Protein AF-A0AAV6U329-F1 (afdb_monomer_lite)

pLDDT: mean 74.45, std 15.93, range [35.03, 94.25]

Structure (mmCIF, N/CA/C/O backbone):
data_AF-A0AAV6U329-F1
#
_entry.id   AF-A0AAV6U329-F1
#
loop_
_atom_site.group_PDB
_atom_site.id
_atom_site.type_symbol
_atom_site.label_atom_id
_atom_site.label_alt_id
_atom_site.label_comp_id
_atom_site.label_asym_id
_atom_site.label_entity_id
_atom_site.label_seq_id
_atom_site.pdbx_PDB_ins_code
_atom_site.Cartn_x
_atom_site.Cartn_y
_atom_site.Cartn_z
_atom_site.occupancy
_atom_site.B_iso_or_equiv
_atom_site.auth_seq_id
_atom_site.auth_comp_id
_atom_site.auth_asym_id
_atom_site.auth_atom_id
_atom_site.pdbx_PDB_model_num
ATOM 1 N N . MET A 1 1 ? 2.266 47.806 -17.184 1.00 45.88 1 MET A N 1
ATOM 2 C CA . MET A 1 1 ? 3.042 46.994 -16.216 1.00 45.88 1 MET A CA 1
ATOM 3 C C . MET A 1 1 ? 2.260 45.824 -15.591 1.00 45.88 1 MET A C 1
ATOM 5 O O . MET A 1 1 ? 2.893 44.844 -15.235 1.00 45.88 1 MET A O 1
ATOM 9 N N . ALA A 1 2 ? 0.917 45.823 -15.547 1.00 40.47 2 ALA A N 1
ATOM 10 C CA . ALA A 1 2 ? 0.125 44.723 -14.958 1.00 40.47 2 ALA A CA 1
ATOM 11 C C . ALA A 1 2 ? 0.186 43.359 -15.696 1.00 40.47 2 ALA A C 1
ATOM 13 O O . ALA A 1 2 ? 0.012 42.315 -15.077 1.00 40.47 2 ALA A O 1
ATOM 14 N N . ARG A 1 3 ? 0.474 43.338 -17.008 1.00 35.38 3 ARG A N 1
ATOM 15 C CA . ARG A 1 3 ? 0.538 42.092 -17.805 1.00 35.38 3 ARG A CA 1
ATOM 16 C C . ARG A 1 3 ? 1.762 41.215 -17.497 1.00 35.38 3 ARG A C 1
ATOM 18 O O . ARG A 1 3 ? 1.676 40.005 -17.646 1.00 35.38 3 ARG A O 1
ATOM 25 N N . PHE A 1 4 ? 2.866 41.797 -17.022 1.00 35.03 4 PHE A N 1
ATOM 26 C CA . PHE A 1 4 ? 4.084 41.043 -16.687 1.00 35.03 4 PHE A CA 1
ATOM 27 C C . PHE A 1 4 ? 3.976 40.298 -15.347 1.00 35.03 4 PHE A C 1
ATOM 29 O O . PHE A 1 4 ? 4.520 39.208 -15.207 1.00 35.03 4 PHE A O 1
ATOM 36 N N . VAL A 1 5 ? 3.214 40.836 -14.389 1.00 43.44 5 VAL A N 1
ATOM 37 C CA . VAL A 1 5 ? 3.027 40.226 -13.059 1.00 43.44 5 VAL A CA 1
ATOM 38 C C . VAL A 1 5 ? 2.168 38.956 -13.137 1.00 43.44 5 VAL A C 1
ATOM 40 O O . VAL A 1 5 ? 2.458 37.968 -12.468 1.00 43.44 5 VAL A O 1
ATOM 43 N N . ILE A 1 6 ? 1.157 38.940 -14.014 1.00 41.97 6 ILE A N 1
ATOM 44 C CA . ILE A 1 6 ? 0.266 37.783 -14.206 1.00 41.97 6 ILE A CA 1
ATOM 45 C C . ILE A 1 6 ? 1.009 36.604 -14.859 1.00 41.97 6 ILE A C 1
ATOM 47 O O . ILE A 1 6 ? 0.821 35.460 -14.453 1.00 41.97 6 ILE A O 1
ATOM 51 N N . VAL A 1 7 ? 1.900 36.869 -15.822 1.00 44.12 7 VAL A N 1
ATOM 52 C CA . VAL A 1 7 ? 2.694 35.823 -16.497 1.00 44.12 7 VAL A CA 1
ATOM 53 C C . VAL A 1 7 ? 3.701 35.172 -15.538 1.00 44.12 7 VAL A C 1
ATOM 55 O O . VAL A 1 7 ? 3.856 33.953 -15.555 1.00 44.12 7 VAL A O 1
ATOM 58 N N . LEU A 1 8 ? 4.323 35.951 -14.646 1.00 39.06 8 LEU A N 1
ATOM 59 C CA . LEU A 1 8 ? 5.229 35.440 -13.608 1.00 39.06 8 LEU A CA 1
ATOM 60 C C . LEU A 1 8 ? 4.503 34.582 -12.555 1.00 39.06 8 LEU A C 1
ATOM 62 O O . LEU A 1 8 ? 5.002 33.523 -12.181 1.00 39.06 8 LEU A O 1
ATOM 66 N N . LEU A 1 9 ? 3.301 34.978 -12.126 1.00 35.91 9 LEU A N 1
ATOM 67 C CA . LEU A 1 9 ? 2.483 34.192 -11.190 1.00 35.91 9 LEU A CA 1
ATOM 68 C C . LEU A 1 9 ? 2.024 32.854 -11.787 1.00 35.91 9 LEU A C 1
ATOM 70 O O . LEU A 1 9 ? 2.102 31.821 -11.120 1.00 35.91 9 LEU A O 1
ATOM 74 N N . LEU A 1 10 ? 1.597 32.850 -13.054 1.00 38.03 10 LEU A N 1
ATOM 75 C CA . LEU A 1 10 ? 1.208 31.624 -13.755 1.00 38.03 10 LEU A CA 1
ATOM 76 C C . LEU A 1 10 ? 2.405 30.696 -13.998 1.00 38.03 10 LEU A C 1
ATOM 78 O O . LEU A 1 10 ? 2.260 29.484 -13.862 1.00 38.03 10 LEU A O 1
ATOM 82 N N . ALA A 1 11 ? 3.594 31.239 -14.278 1.00 38.69 11 ALA A N 1
ATOM 83 C CA . ALA A 1 11 ? 4.821 30.452 -14.405 1.00 38.69 11 ALA A CA 1
ATOM 84 C C . ALA A 1 11 ? 5.252 29.817 -13.069 1.00 38.69 11 ALA A C 1
ATOM 86 O O . ALA A 1 11 ? 5.675 28.660 -13.050 1.00 38.69 11 ALA A O 1
ATOM 87 N N . CYS A 1 12 ? 5.085 30.518 -11.941 1.00 39.44 12 CYS A N 1
ATOM 88 C CA . CYS A 1 12 ? 5.328 29.961 -10.607 1.00 39.44 12 CYS A CA 1
ATOM 89 C C . CYS A 1 12 ? 4.332 28.846 -10.258 1.00 39.44 12 CYS A C 1
ATOM 91 O O . CYS A 1 12 ? 4.746 27.795 -9.776 1.00 39.44 12 CYS A O 1
ATOM 93 N N . LEU A 1 13 ? 3.040 29.020 -10.559 1.00 42.91 13 LEU A N 1
ATOM 94 C CA . LEU A 1 13 ? 2.016 27.982 -10.368 1.00 42.91 13 LEU A CA 1
ATOM 95 C C . LEU A 1 13 ? 2.226 26.777 -11.302 1.00 42.91 13 LEU A C 1
ATOM 97 O O . LEU A 1 13 ? 2.054 25.630 -10.885 1.00 42.91 13 LEU A O 1
ATOM 101 N N . ALA A 1 14 ? 2.657 27.009 -12.544 1.00 42.50 14 ALA A N 1
ATOM 102 C CA . ALA A 1 14 ? 3.031 25.957 -13.488 1.00 42.50 14 ALA A CA 1
ATOM 103 C C . ALA A 1 14 ? 4.285 25.194 -13.025 1.00 42.50 14 ALA A C 1
ATOM 105 O O . ALA A 1 14 ? 4.337 23.974 -13.129 1.00 42.50 14 ALA A O 1
ATOM 106 N N . SER A 1 15 ? 5.269 25.887 -12.447 1.00 39.44 15 SER A N 1
ATOM 107 C CA . SER A 1 15 ? 6.488 25.276 -11.894 1.00 39.44 15 SER A CA 1
ATOM 108 C C . SER A 1 15 ? 6.214 24.510 -10.597 1.00 39.44 15 SER A C 1
ATOM 110 O O . SER A 1 15 ? 6.757 23.428 -10.398 1.00 39.44 15 SER A O 1
ATOM 112 N N . LEU A 1 16 ? 5.319 25.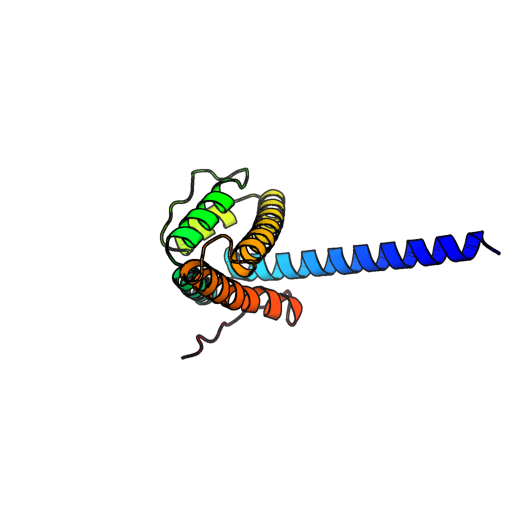017 -9.743 1.00 44.44 16 LEU A N 1
ATOM 113 C C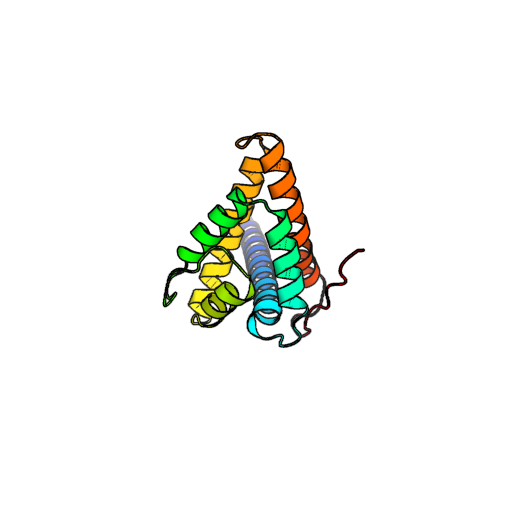A . LEU A 1 16 ? 4.839 24.326 -8.544 1.00 44.44 16 LEU A CA 1
ATOM 114 C C . LEU A 1 16 ? 4.028 23.079 -8.907 1.00 44.44 16 LEU A C 1
ATOM 116 O O . LEU A 1 16 ? 4.247 22.020 -8.325 1.00 44.44 16 LEU A O 1
ATOM 120 N N . SER A 1 17 ? 3.139 23.167 -9.896 1.00 56.19 17 SER A N 1
ATOM 121 C CA . SER A 1 17 ? 2.357 22.016 -10.365 1.00 56.19 17 SER A CA 1
ATOM 122 C C . SER A 1 17 ? 3.217 20.990 -11.109 1.00 56.19 17 SER A C 1
ATOM 124 O O . SER A 1 17 ? 3.060 19.796 -10.862 1.00 56.19 17 SER A O 1
ATOM 126 N N . MET A 1 18 ? 4.182 21.414 -11.934 1.00 47.44 18 MET A N 1
ATOM 127 C CA . MET A 1 18 ? 5.171 20.516 -12.546 1.00 47.44 18 MET A CA 1
ATOM 128 C C . MET A 1 18 ? 6.097 19.882 -11.507 1.00 47.44 18 MET A C 1
ATOM 130 O O . MET A 1 18 ? 6.353 18.684 -11.588 1.00 47.44 18 MET A O 1
ATOM 134 N N . GLY A 1 19 ? 6.558 20.638 -10.509 1.00 59.16 19 GLY A N 1
ATOM 135 C CA . GLY A 1 19 ? 7.372 20.124 -9.406 1.00 59.16 19 GLY A CA 1
ATOM 136 C C . GLY A 1 19 ? 6.606 19.110 -8.556 1.00 59.16 19 GLY A C 1
ATOM 137 O O . GLY A 1 19 ? 7.123 18.039 -8.249 1.00 59.16 19 GLY A O 1
ATOM 138 N N . GLN A 1 20 ? 5.335 19.384 -8.253 1.00 61.97 20 GLN A N 1
ATOM 139 C CA . GLN A 1 20 ? 4.452 18.437 -7.572 1.00 61.97 20 GLN A CA 1
ATOM 140 C C . GLN A 1 20 ? 4.124 17.210 -8.425 1.00 61.97 20 GLN A C 1
ATOM 142 O O . GLN A 1 20 ? 3.959 16.125 -7.872 1.00 61.97 20 GLN A O 1
ATOM 147 N N . ARG A 1 21 ? 4.013 17.360 -9.750 1.00 64.06 21 ARG A N 1
ATOM 148 C CA . ARG A 1 21 ? 3.782 16.244 -10.673 1.00 64.06 21 ARG A CA 1
ATOM 149 C C . ARG A 1 21 ? 5.014 15.347 -10.767 1.00 64.06 21 ARG A C 1
ATOM 151 O O . ARG A 1 21 ? 4.880 14.158 -10.520 1.00 64.06 21 ARG A O 1
ATOM 158 N N . LYS A 1 22 ? 6.203 15.914 -11.005 1.00 62.72 22 LYS A N 1
ATOM 159 C CA . LYS A 1 22 ? 7.473 15.167 -11.007 1.00 62.72 22 LYS A CA 1
ATOM 160 C C . LYS A 1 22 ? 7.718 14.463 -9.677 1.00 62.72 22 LYS A C 1
ATOM 162 O O . LYS A 1 22 ? 8.064 13.292 -9.668 1.00 62.72 22 LYS A O 1
ATOM 167 N N . ARG A 1 23 ? 7.455 15.137 -8.552 1.00 69.44 23 ARG A N 1
ATOM 168 C CA . ARG A 1 23 ? 7.570 14.521 -7.223 1.00 69.44 23 ARG A CA 1
ATOM 169 C C . ARG A 1 23 ? 6.578 13.369 -7.033 1.00 69.44 23 ARG A C 1
ATOM 171 O O . ARG A 1 23 ? 6.952 12.345 -6.483 1.00 69.44 23 ARG A O 1
ATOM 178 N N . ARG A 1 24 ? 5.331 13.503 -7.504 1.00 73.31 24 ARG A N 1
ATOM 179 C CA . ARG A 1 24 ? 4.339 12.410 -7.475 1.00 73.31 24 ARG A CA 1
ATOM 180 C C . ARG A 1 24 ? 4.748 11.225 -8.347 1.00 73.31 24 ARG A C 1
ATOM 182 O O . ARG A 1 24 ? 4.514 10.090 -7.953 1.00 73.31 24 ARG A O 1
ATOM 189 N N . GLU A 1 25 ? 5.346 11.485 -9.504 1.00 79.44 25 GLU A N 1
ATOM 190 C CA . GLU A 1 25 ? 5.841 10.439 -10.402 1.00 79.44 25 GLU A CA 1
ATOM 191 C C . GLU A 1 25 ? 7.063 9.720 -9.834 1.00 79.44 25 GLU A C 1
ATOM 193 O O . GLU A 1 25 ? 7.065 8.496 -9.835 1.00 79.44 25 GLU A O 1
ATOM 198 N N . GLY A 1 26 ? 8.033 10.440 -9.265 1.00 78.19 26 GLY A N 1
ATOM 199 C CA . GLY A 1 26 ? 9.181 9.827 -8.588 1.00 78.19 26 GLY A CA 1
ATOM 200 C C . GLY A 1 26 ? 8.759 8.941 -7.412 1.00 78.19 26 GLY A C 1
ATOM 201 O O . GLY A 1 26 ? 9.205 7.802 -7.298 1.00 78.19 26 GLY A O 1
ATOM 202 N N . VAL A 1 27 ? 7.803 9.407 -6.597 1.00 78.62 27 VAL A N 1
ATOM 203 C CA . VAL A 1 27 ? 7.247 8.611 -5.488 1.00 78.62 27 VAL A CA 1
ATOM 204 C C . VAL A 1 27 ? 6.520 7.364 -5.999 1.00 78.62 27 VAL A C 1
ATOM 206 O O . VAL A 1 27 ? 6.713 6.289 -5.437 1.00 78.62 27 VAL A O 1
ATOM 209 N N . TYR A 1 28 ? 5.727 7.473 -7.072 1.00 84.94 28 TYR A N 1
ATOM 210 C CA . TYR A 1 28 ? 5.098 6.304 -7.697 1.00 84.94 28 TYR A CA 1
ATOM 211 C C . TYR A 1 28 ? 6.138 5.321 -8.247 1.00 84.94 28 TYR A C 1
ATOM 213 O O . TYR A 1 28 ? 6.007 4.124 -8.021 1.00 84.94 28 TYR A O 1
ATOM 221 N N . ASN A 1 29 ? 7.170 5.798 -8.942 1.00 85.44 29 ASN A N 1
ATOM 222 C CA . ASN A 1 29 ? 8.189 4.934 -9.535 1.00 85.44 29 ASN A CA 1
ATOM 223 C C . ASN A 1 29 ? 8.948 4.155 -8.457 1.00 85.44 29 ASN A C 1
ATOM 225 O O . ASN A 1 29 ? 9.082 2.938 -8.571 1.00 85.44 29 ASN A O 1
ATOM 229 N N . CYS A 1 30 ? 9.358 4.832 -7.381 1.00 81.75 30 CYS A N 1
ATOM 230 C CA . CYS A 1 30 ? 9.967 4.186 -6.223 1.00 81.75 30 CYS A CA 1
ATOM 231 C C . CYS A 1 30 ? 9.010 3.171 -5.579 1.00 81.75 30 CYS A C 1
ATOM 233 O O . CYS A 1 30 ? 9.385 2.018 -5.371 1.00 81.75 30 CYS A O 1
ATOM 235 N N . TYR A 1 31 ? 7.753 3.548 -5.338 1.00 82.75 31 TYR A N 1
ATOM 236 C CA . TYR A 1 31 ? 6.736 2.647 -4.793 1.00 82.75 31 TYR A CA 1
ATOM 237 C C . TYR A 1 31 ? 6.554 1.390 -5.650 1.00 82.75 31 TYR A C 1
ATOM 239 O O . TYR A 1 31 ? 6.629 0.269 -5.155 1.00 82.75 31 TYR A O 1
ATOM 247 N N . ASN A 1 32 ? 6.348 1.580 -6.952 1.00 86.69 32 ASN A N 1
ATOM 248 C CA . ASN A 1 32 ? 6.131 0.514 -7.917 1.00 86.69 32 ASN A CA 1
ATOM 249 C C . ASN A 1 32 ? 7.347 -0.407 -8.006 1.00 86.69 32 ASN A C 1
ATOM 251 O O . ASN A 1 32 ? 7.198 -1.622 -8.089 1.00 86.69 32 ASN A O 1
ATOM 255 N N . LYS A 1 33 ? 8.552 0.164 -7.963 1.00 85.69 33 LYS A N 1
ATOM 256 C CA . LYS A 1 33 ? 9.786 -0.611 -7.950 1.00 85.69 33 LYS A CA 1
ATOM 257 C C . LYS A 1 33 ? 9.852 -1.512 -6.720 1.00 85.69 33 LYS A C 1
ATOM 259 O O . LYS A 1 33 ? 10.010 -2.716 -6.881 1.00 85.69 33 LYS A O 1
ATOM 264 N N . ASN A 1 34 ? 9.635 -0.953 -5.534 1.00 80.31 34 ASN A N 1
ATOM 265 C CA . ASN A 1 34 ? 9.650 -1.694 -4.273 1.00 80.31 34 ASN A CA 1
ATOM 266 C C . ASN A 1 34 ? 8.565 -2.769 -4.187 1.00 80.31 34 ASN A C 1
ATOM 268 O O . ASN A 1 34 ? 8.817 -3.860 -3.693 1.00 80.31 34 ASN A O 1
ATOM 272 N N . LEU A 1 35 ? 7.367 -2.478 -4.688 1.00 82.62 35 LEU A N 1
ATOM 273 C CA . LEU A 1 35 ? 6.241 -3.397 -4.575 1.00 82.62 35 LEU A CA 1
ATOM 274 C C . LEU A 1 35 ? 6.239 -4.487 -5.659 1.00 82.62 35 LEU A C 1
ATOM 276 O O . LEU A 1 35 ? 5.864 -5.620 -5.376 1.00 82.62 35 LEU A O 1
ATOM 280 N N . CYS A 1 36 ? 6.630 -4.153 -6.893 1.00 86.00 36 CYS A N 1
ATOM 281 C CA . CYS A 1 36 ? 6.454 -5.030 -8.056 1.00 86.00 36 CYS A CA 1
ATOM 282 C C . CYS A 1 36 ? 7.752 -5.534 -8.692 1.00 86.00 36 CYS A C 1
ATOM 284 O O . CYS A 1 36 ? 7.717 -6.550 -9.381 1.00 86.00 36 CYS A O 1
ATOM 286 N N . ASN A 1 37 ? 8.875 -4.833 -8.510 1.00 81.88 37 ASN A N 1
ATOM 287 C CA . ASN A 1 37 ? 10.117 -5.126 -9.236 1.00 81.88 37 ASN A CA 1
ATOM 288 C C . ASN A 1 37 ? 11.267 -5.567 -8.316 1.00 81.88 37 ASN A C 1
ATOM 290 O O . ASN A 1 37 ? 12.258 -6.113 -8.799 1.00 81.88 37 ASN A O 1
ATOM 294 N N . CYS A 1 38 ? 11.156 -5.330 -7.009 1.00 78.75 38 CYS A N 1
ATOM 295 C CA . CYS A 1 38 ? 12.118 -5.782 -6.016 1.00 78.75 38 CYS A CA 1
ATOM 296 C C . CYS A 1 38 ? 11.812 -7.227 -5.617 1.00 78.75 38 CYS A C 1
ATOM 298 O O . CYS A 1 38 ? 10.820 -7.514 -4.957 1.00 78.75 38 CYS A O 1
ATOM 300 N N . ASN A 1 39 ? 12.687 -8.146 -6.022 1.00 67.69 39 ASN A N 1
ATOM 301 C CA . ASN A 1 39 ? 12.599 -9.572 -5.686 1.00 67.69 39 ASN A CA 1
ATOM 302 C C . ASN A 1 39 ? 13.303 -9.906 -4.357 1.00 67.69 39 ASN A C 1
ATOM 304 O O . ASN A 1 39 ? 13.807 -11.014 -4.188 1.00 67.69 39 ASN A O 1
ATOM 308 N N . ASP A 1 40 ? 13.398 -8.950 -3.432 1.00 69.06 40 ASP A N 1
ATOM 309 C CA . ASP A 1 40 ? 14.173 -9.108 -2.197 1.00 69.06 40 ASP A CA 1
ATOM 310 C C . ASP A 1 40 ? 13.384 -9.721 -1.033 1.00 69.06 40 ASP A C 1
ATOM 312 O O . ASP A 1 40 ? 13.981 -10.023 -0.004 1.00 69.06 40 ASP A O 1
ATOM 316 N N . GLY A 1 41 ? 12.070 -9.928 -1.183 1.00 65.50 41 GLY A N 1
ATOM 317 C CA . GLY A 1 41 ? 11.178 -10.462 -0.142 1.00 65.50 41 GLY A CA 1
ATOM 318 C C . GLY A 1 41 ? 10.907 -9.469 0.997 1.00 65.50 41 GLY A C 1
ATOM 319 O O . GLY A 1 41 ? 9.757 -9.301 1.396 1.00 65.50 41 GLY A O 1
ATOM 320 N N . ASN A 1 42 ? 11.935 -8.730 1.420 1.00 74.00 42 ASN A N 1
ATOM 321 C CA . ASN A 1 42 ? 11.913 -7.730 2.488 1.00 74.00 42 ASN A CA 1
ATOM 322 C C . ASN A 1 42 ? 10.854 -6.647 2.270 1.00 74.00 42 ASN A C 1
ATOM 324 O O . ASN A 1 42 ? 10.214 -6.201 3.220 1.00 74.00 42 ASN A O 1
ATOM 328 N N . SER A 1 43 ? 10.650 -6.218 1.021 1.00 76.38 43 SER A N 1
ATOM 329 C CA . SER A 1 43 ? 9.625 -5.219 0.718 1.00 76.38 43 SER A CA 1
ATOM 330 C C . SER A 1 43 ? 8.228 -5.754 1.039 1.00 76.38 43 SER A C 1
ATOM 332 O O . SER A 1 43 ? 7.467 -5.110 1.752 1.00 76.38 43 SER A O 1
ATOM 334 N N . ILE A 1 44 ? 7.886 -6.961 0.585 1.00 82.25 44 ILE A N 1
ATOM 335 C CA . ILE A 1 44 ? 6.562 -7.550 0.836 1.00 82.25 44 ILE A CA 1
ATOM 336 C C . ILE A 1 44 ? 6.347 -7.842 2.322 1.00 82.25 44 ILE A C 1
ATOM 338 O O . ILE A 1 44 ? 5.246 -7.619 2.823 1.00 82.25 44 ILE A O 1
ATOM 342 N N . GLU A 1 45 ? 7.384 -8.294 3.025 1.00 85.31 45 GLU A N 1
ATOM 343 C CA . GLU A 1 45 ? 7.337 -8.520 4.473 1.00 85.31 45 GLU A CA 1
ATOM 344 C C . GLU A 1 45 ? 7.063 -7.224 5.241 1.00 85.31 45 GLU A C 1
ATOM 346 O O . GLU A 1 45 ? 6.133 -7.179 6.041 1.00 85.31 45 GLU A O 1
ATOM 351 N N . PHE A 1 46 ? 7.770 -6.134 4.932 1.00 81.56 46 PHE A N 1
ATOM 352 C CA . PHE A 1 46 ? 7.504 -4.832 5.549 1.00 81.56 46 PHE A CA 1
ATOM 353 C C . PHE A 1 46 ? 6.069 -4.348 5.291 1.00 81.56 46 PHE A C 1
ATOM 355 O O . PHE A 1 46 ? 5.378 -3.861 6.187 1.00 81.56 46 PHE A O 1
ATOM 362 N N . TRP A 1 47 ? 5.586 -4.512 4.058 1.00 81.94 47 TRP A N 1
ATOM 363 C CA . TRP A 1 47 ? 4.207 -4.179 3.712 1.00 81.94 47 TRP A CA 1
ATOM 364 C C . TRP A 1 47 ? 3.193 -5.027 4.493 1.00 81.94 47 TRP A C 1
ATOM 366 O O . TRP A 1 47 ? 2.170 -4.495 4.928 1.00 81.94 47 TRP A O 1
ATOM 376 N N . GLN A 1 48 ? 3.482 -6.315 4.703 1.00 87.25 48 GLN A N 1
ATOM 377 C CA . GLN A 1 48 ? 2.680 -7.200 5.547 1.00 87.25 48 GLN A CA 1
ATOM 378 C C . GLN A 1 48 ? 2.661 -6.719 7.001 1.00 87.25 48 GLN A C 1
ATOM 380 O O . GLN A 1 48 ? 1.581 -6.565 7.564 1.00 87.25 48 GLN A O 1
ATOM 385 N N . GLU A 1 49 ? 3.819 -6.393 7.579 1.00 86.75 49 GLU A N 1
ATOM 386 C CA . GLU A 1 49 ? 3.920 -5.870 8.948 1.00 86.75 49 GLU A CA 1
ATOM 387 C C . GLU A 1 49 ? 3.085 -4.595 9.140 1.00 86.75 49 GLU A C 1
ATOM 389 O O . GLU A 1 49 ? 2.379 -4.447 10.142 1.00 86.75 49 GLU A O 1
ATOM 394 N N . CYS A 1 50 ? 3.126 -3.672 8.174 1.00 83.44 50 CYS A N 1
ATOM 395 C CA . CYS A 1 50 ? 2.303 -2.467 8.220 1.00 83.44 50 CYS A CA 1
ATOM 396 C C . CYS A 1 50 ? 0.809 -2.768 8.076 1.00 83.44 50 CYS A C 1
ATOM 398 O O . CYS A 1 50 ? -0.012 -2.154 8.762 1.00 83.44 50 CYS A O 1
ATOM 400 N N . PHE A 1 51 ? 0.445 -3.700 7.194 1.00 85.56 51 PHE A N 1
ATOM 401 C CA . PHE A 1 51 ? -0.943 -4.095 6.979 1.00 85.56 51 PHE A CA 1
ATOM 402 C C . PHE A 1 51 ? -1.540 -4.758 8.229 1.00 85.56 51 PHE A C 1
ATOM 404 O O . PHE A 1 51 ? -2.674 -4.455 8.606 1.00 85.56 51 PHE A O 1
ATOM 411 N N . ASP A 1 52 ? -0.763 -5.577 8.938 1.00 87.69 52 ASP A N 1
ATOM 412 C CA . ASP A 1 52 ? -1.182 -6.258 10.169 1.00 87.69 52 ASP A CA 1
ATOM 413 C C . ASP A 1 52 ? -1.450 -5.289 11.331 1.00 87.69 52 ASP A C 1
ATOM 415 O O . ASP A 1 52 ? -2.302 -5.550 12.185 1.00 87.69 52 ASP A O 1
ATOM 419 N N . LYS A 1 53 ? -0.808 -4.114 11.333 1.00 84.25 53 LYS A N 1
ATOM 420 C CA . LYS A 1 53 ? -1.066 -3.054 12.324 1.00 84.25 53 LYS A CA 1
ATOM 421 C C . LYS A 1 53 ? -2.418 -2.357 12.139 1.00 84.25 53 LYS A C 1
ATOM 423 O O . LYS A 1 53 ? -2.932 -1.800 13.104 1.00 84.25 53 LYS A O 1
ATOM 428 N N . ALA A 1 54 ? -3.016 -2.398 10.945 1.00 77.75 54 ALA A N 1
ATOM 429 C CA . ALA A 1 54 ? -4.216 -1.620 10.613 1.00 77.75 54 ALA A CA 1
ATOM 430 C C . ALA A 1 54 ? -5.490 -2.100 11.333 1.00 77.75 54 ALA A C 1
ATOM 432 O O . ALA A 1 54 ? -6.468 -1.361 11.436 1.00 77.75 54 ALA A O 1
ATOM 433 N N . GLY A 1 55 ? -5.477 -3.324 11.867 1.00 78.94 55 GLY A N 1
ATOM 434 C CA . GLY A 1 55 ? -6.657 -3.976 12.427 1.00 78.94 55 GLY A CA 1
ATOM 435 C C . GLY A 1 55 ? -7.662 -4.416 11.344 1.00 78.94 55 GLY A C 1
ATOM 436 O O . GLY A 1 55 ? -7.640 -3.901 10.222 1.00 78.94 55 GLY A O 1
ATOM 437 N N . PRO A 1 56 ? -8.571 -5.363 11.648 1.00 84.81 56 PRO A N 1
ATOM 438 C CA . PRO A 1 56 ? -9.379 -6.039 10.625 1.00 84.81 56 PRO A CA 1
ATOM 439 C C . PRO A 1 56 ? -10.255 -5.104 9.783 1.00 84.81 56 PRO A C 1
ATOM 441 O O . PRO A 1 56 ? -10.326 -5.254 8.568 1.00 84.81 56 PRO A O 1
ATOM 444 N N . GLN A 1 57 ? -10.876 -4.098 10.402 1.00 80.38 57 GLN A N 1
ATOM 445 C CA . GLN A 1 57 ? -11.773 -3.178 9.697 1.00 80.38 57 GLN A CA 1
ATOM 446 C C . GLN A 1 57 ? -11.043 -2.314 8.658 1.00 80.38 57 GLN A C 1
ATOM 448 O O . GLN A 1 57 ? -11.557 -2.098 7.561 1.00 80.38 57 GLN A O 1
ATOM 453 N N . ILE A 1 58 ? -9.838 -1.827 8.972 1.00 80.19 58 ILE A N 1
ATOM 454 C CA . ILE A 1 58 ? -9.054 -1.018 8.028 1.00 80.19 58 ILE A CA 1
ATOM 455 C C . ILE A 1 58 ? -8.442 -1.900 6.942 1.00 80.19 58 ILE A C 1
ATOM 457 O O . ILE A 1 58 ? -8.377 -1.480 5.788 1.00 80.19 58 ILE A O 1
ATOM 461 N N . GLN A 1 59 ? -8.055 -3.133 7.275 1.00 85.50 59 GLN A N 1
ATOM 462 C CA . GLN A 1 59 ? -7.639 -4.121 6.280 1.00 85.50 59 GLN A CA 1
ATOM 463 C C . GLN A 1 59 ? -8.761 -4.409 5.274 1.00 85.50 59 GLN A C 1
ATOM 465 O O . GLN A 1 59 ? -8.535 -4.343 4.067 1.00 85.50 59 GLN A O 1
ATOM 470 N N . GLU A 1 60 ? -9.983 -4.664 5.752 1.00 87.56 60 GLU A N 1
ATOM 471 C CA . GLU A 1 60 ? -11.157 -4.871 4.897 1.00 87.56 60 GLU A CA 1
ATOM 472 C C . GLU A 1 60 ? -11.457 -3.650 4.027 1.00 87.56 60 GLU A C 1
ATOM 474 O O . GLU A 1 60 ? -11.670 -3.793 2.820 1.00 87.56 60 GLU A O 1
ATOM 479 N N . TRP A 1 61 ? -11.419 -2.449 4.610 1.00 86.31 61 TRP A N 1
ATOM 480 C CA . TRP A 1 61 ? -11.573 -1.203 3.864 1.00 86.31 61 TRP A CA 1
ATOM 481 C C . TRP A 1 61 ? -10.514 -1.072 2.760 1.00 86.31 61 TRP A C 1
ATOM 483 O O . TRP A 1 61 ? -10.862 -0.834 1.602 1.00 86.31 61 TRP A O 1
ATOM 493 N N . TYR A 1 62 ? -9.236 -1.300 3.080 1.00 86.31 62 TYR A N 1
ATOM 494 C CA . TYR A 1 62 ? -8.127 -1.172 2.132 1.00 86.31 62 TYR A CA 1
ATOM 495 C C . TYR A 1 62 ? -8.264 -2.159 0.970 1.00 86.31 62 TYR A C 1
ATOM 497 O O . TYR A 1 62 ? -8.144 -1.774 -0.192 1.00 86.31 62 TYR A O 1
ATOM 505 N N . ILE A 1 63 ? -8.598 -3.418 1.263 1.00 90.62 63 ILE A N 1
ATOM 506 C CA . ILE A 1 63 ? -8.884 -4.445 0.252 1.00 90.62 63 ILE A CA 1
ATOM 507 C C . ILE A 1 63 ? -10.097 -4.054 -0.600 1.00 90.62 63 ILE A C 1
ATOM 509 O O . ILE A 1 63 ? -10.086 -4.233 -1.820 1.00 90.62 63 ILE A O 1
ATOM 513 N N . GLY A 1 64 ? -11.127 -3.468 0.013 1.00 91.75 64 GLY A N 1
ATOM 514 C CA . GLY A 1 64 ? -12.271 -2.893 -0.688 1.00 91.75 64 GLY A CA 1
ATOM 515 C C . GLY A 1 64 ? -11.877 -1.778 -1.660 1.00 91.75 64 GLY A C 1
ATOM 516 O O . GLY A 1 64 ? -12.409 -1.723 -2.768 1.00 91.75 64 GLY A O 1
ATOM 517 N N . GLU A 1 65 ? -10.928 -0.915 -1.293 1.00 89.44 65 GLU A N 1
ATOM 518 C CA . GLU A 1 65 ? -10.404 0.125 -2.184 1.00 89.44 65 GLU A CA 1
ATOM 519 C C . GLU A 1 65 ? -9.513 -0.438 -3.298 1.00 89.44 65 GLU A C 1
ATOM 521 O O . GLU A 1 65 ? -9.677 -0.033 -4.451 1.00 89.44 65 GLU A O 1
ATOM 526 N N . VAL A 1 66 ? -8.639 -1.409 -3.006 1.00 90.19 66 VAL A N 1
ATOM 527 C CA . VAL A 1 66 ? -7.833 -2.107 -4.028 1.00 90.19 66 VAL A CA 1
ATOM 528 C C . VAL A 1 66 ? -8.743 -2.765 -5.064 1.00 90.19 66 VAL A C 1
ATOM 530 O O . VAL A 1 66 ? -8.520 -2.625 -6.263 1.00 90.19 66 VAL A O 1
ATOM 533 N N . ASN A 1 67 ? -9.833 -3.399 -4.628 1.00 94.25 67 ASN A N 1
ATOM 534 C CA . ASN A 1 67 ? -10.819 -4.022 -5.514 1.00 94.25 67 ASN A CA 1
ATOM 535 C C . ASN A 1 67 ? -11.575 -3.041 -6.426 1.00 94.25 67 ASN A C 1
ATOM 537 O O . ASN A 1 67 ? -12.258 -3.477 -7.353 1.00 94.25 67 ASN A O 1
ATOM 541 N N . LYS A 1 68 ? -11.456 -1.724 -6.211 1.00 93.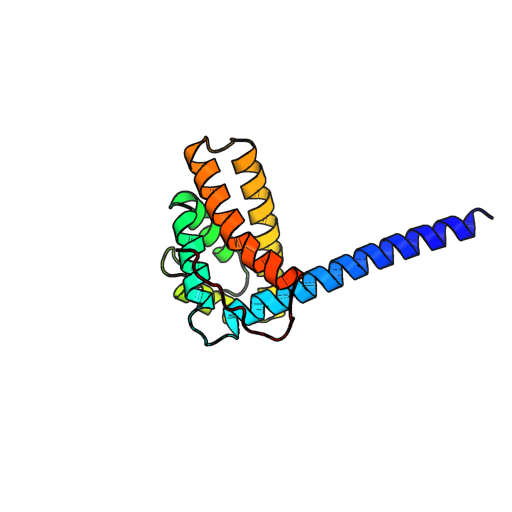06 68 LYS A N 1
ATOM 542 C CA . LYS A 1 68 ? -11.996 -0.705 -7.128 1.00 93.06 68 LYS A CA 1
ATOM 543 C C . LYS A 1 68 ? -11.027 -0.358 -8.260 1.00 93.06 68 LYS A C 1
ATOM 545 O O . LYS A 1 68 ? -11.411 0.385 -9.167 1.00 93.06 68 LYS A O 1
ATOM 550 N N . CYS A 1 69 ? -9.796 -0.866 -8.231 1.00 91.00 69 CYS A N 1
ATOM 551 C CA . CYS A 1 69 ? -8.850 -0.689 -9.321 1.00 91.00 69 CYS A CA 1
ATOM 552 C C . CYS A 1 69 ? -9.323 -1.439 -10.569 1.00 91.00 69 CYS A C 1
ATOM 554 O O . CYS A 1 69 ? -9.667 -2.622 -10.531 1.00 91.00 69 CYS A O 1
ATOM 556 N N . LYS A 1 70 ? -9.364 -0.729 -11.699 1.00 91.19 70 LYS A N 1
ATOM 557 C CA . LYS A 1 70 ? -9.765 -1.312 -12.983 1.00 91.19 70 LYS A CA 1
ATOM 558 C C . LYS A 1 70 ? -8.731 -2.345 -13.434 1.00 91.19 70 LYS A C 1
ATOM 560 O O . LYS A 1 70 ? -7.556 -2.224 -13.115 1.00 91.19 70 LYS A O 1
ATOM 565 N N . GLY A 1 71 ? -9.168 -3.336 -14.206 1.00 87.69 71 GLY A N 1
ATOM 566 C CA . GLY A 1 71 ? -8.268 -4.314 -14.828 1.00 87.69 71 GLY A CA 1
ATOM 567 C C . GLY A 1 71 ? -7.808 -5.454 -13.919 1.00 87.69 71 GLY A C 1
ATOM 568 O O . GLY A 1 71 ? -7.095 -6.334 -14.394 1.00 87.69 71 GLY A O 1
ATOM 569 N N . LEU A 1 72 ? -8.230 -5.494 -12.649 1.00 90.19 72 LEU A N 1
ATOM 570 C CA . LEU A 1 72 ? -8.006 -6.671 -11.812 1.00 90.19 72 LEU A CA 1
ATOM 571 C C . LEU A 1 72 ? -8.725 -7.878 -12.423 1.00 90.19 72 LEU A C 1
ATOM 573 O O . LEU A 1 72 ? -9.924 -7.832 -12.694 1.00 90.19 72 LEU A O 1
ATOM 577 N N . SER A 1 73 ? -7.989 -8.971 -12.626 1.00 86.75 73 SER A N 1
ATOM 578 C CA . SER A 1 73 ? -8.530 -10.208 -13.206 1.00 86.75 73 SER A CA 1
ATOM 579 C C . SER A 1 73 ? -9.539 -10.900 -12.288 1.00 86.75 73 SER A C 1
ATOM 581 O O . SER A 1 73 ? -10.444 -11.588 -12.758 1.00 86.75 73 SER A O 1
ATOM 583 N N . LYS A 1 74 ? -9.391 -10.712 -10.974 1.00 89.31 74 LYS A N 1
ATOM 584 C CA . LYS A 1 74 ? -10.285 -11.209 -9.929 1.00 89.31 74 LYS A CA 1
ATOM 585 C C . LYS A 1 74 ? -10.229 -10.289 -8.706 1.00 89.31 74 LYS A C 1
ATOM 587 O O . LYS A 1 74 ? -9.190 -9.663 -8.485 1.00 89.31 74 LYS A O 1
ATOM 592 N N . PRO A 1 75 ? -11.293 -10.246 -7.885 1.00 90.56 75 PRO A N 1
ATOM 593 C CA . PRO A 1 75 ? -11.240 -9.561 -6.606 1.00 90.56 75 PRO A CA 1
ATOM 594 C C . PRO A 1 75 ? -10.145 -10.151 -5.715 1.00 90.56 75 PRO A C 1
ATOM 596 O O . PRO A 1 75 ? -10.072 -11.370 -5.520 1.00 90.56 75 PRO A O 1
ATOM 599 N N . VAL A 1 76 ? -9.312 -9.281 -5.160 1.00 91.69 76 VAL A N 1
ATOM 600 C CA . VAL A 1 76 ? -8.368 -9.634 -4.107 1.00 91.69 76 VAL A CA 1
ATOM 601 C C . VAL A 1 76 ? -9.123 -9.868 -2.802 1.00 91.69 76 VAL A C 1
ATOM 603 O O . VAL A 1 76 ? -10.142 -9.230 -2.529 1.00 91.69 76 VAL A O 1
ATOM 606 N N . GLN A 1 77 ? -8.643 -10.819 -2.011 1.00 90.94 77 GLN A N 1
ATOM 607 C CA . GLN A 1 77 ? -9.226 -11.161 -0.716 1.00 90.94 77 GLN A CA 1
ATOM 608 C C . GLN A 1 77 ? -8.371 -10.582 0.404 1.00 90.94 77 GLN A C 1
ATOM 610 O O . GLN A 1 77 ? -7.168 -10.380 0.221 1.00 90.94 77 GLN A O 1
ATOM 615 N N . ASN A 1 78 ? -8.990 -10.362 1.564 1.00 84.81 78 ASN A N 1
ATOM 616 C CA . ASN A 1 78 ? -8.220 -10.099 2.770 1.00 84.81 78 ASN A CA 1
ATOM 617 C C . ASN A 1 78 ? -7.361 -11.335 3.091 1.00 84.81 78 ASN A C 1
ATOM 619 O O . ASN A 1 78 ? -7.819 -12.472 2.957 1.00 84.81 78 ASN A O 1
ATOM 623 N N . GLY A 1 79 ? -6.096 -11.113 3.426 1.00 86.12 79 GLY A N 1
ATOM 624 C CA . GLY A 1 79 ? -5.091 -12.161 3.515 1.00 86.12 79 GLY A CA 1
ATOM 625 C C . GLY A 1 79 ? -3.685 -11.631 3.237 1.00 86.12 79 GLY A C 1
ATOM 626 O O . GLY A 1 79 ? -3.460 -10.421 3.311 1.00 86.12 79 GLY A O 1
ATOM 627 N N . PRO A 1 80 ? -2.734 -12.521 2.905 1.00 89.44 80 PRO A N 1
ATOM 628 C CA . PRO A 1 80 ? -1.339 -12.139 2.732 1.00 89.44 80 PRO A CA 1
ATOM 629 C C . PRO A 1 80 ? -1.149 -11.070 1.653 1.00 89.44 80 PRO A C 1
ATOM 631 O O . PRO A 1 80 ? -1.644 -11.215 0.531 1.00 89.44 80 PRO A O 1
ATOM 634 N N . VAL A 1 81 ? -0.353 -10.050 1.970 1.00 87.44 81 VAL A N 1
ATOM 635 C CA . VAL A 1 81 ? 0.009 -8.936 1.088 1.00 87.44 81 VAL A CA 1
ATOM 636 C C . VAL A 1 81 ? 0.539 -9.417 -0.251 1.00 87.44 81 VAL A C 1
ATOM 638 O O . VAL A 1 81 ? 0.096 -8.941 -1.293 1.00 87.44 81 VAL A O 1
ATOM 641 N N . ALA A 1 82 ? 1.392 -10.441 -0.241 1.00 86.44 82 ALA A N 1
ATOM 642 C CA . ALA A 1 82 ? 1.938 -11.053 -1.450 1.00 86.44 82 ALA A CA 1
ATOM 643 C C . ALA A 1 82 ? 0.859 -11.409 -2.495 1.00 86.44 82 ALA A C 1
ATOM 645 O O . ALA A 1 82 ? 1.057 -11.207 -3.693 1.00 86.44 82 ALA A O 1
ATOM 646 N N . SER A 1 83 ? -0.303 -11.898 -2.044 1.00 86.19 83 SER A N 1
ATOM 647 C CA . SER A 1 83 ? -1.397 -12.355 -2.910 1.00 86.19 83 SER A CA 1
ATOM 648 C C . SER A 1 83 ? -2.048 -11.203 -3.679 1.00 86.19 83 SER A C 1
ATOM 650 O O . SER A 1 83 ? -2.249 -11.273 -4.899 1.00 86.19 83 SER A O 1
ATOM 652 N N . TRP A 1 84 ? -2.369 -10.110 -2.984 1.00 85.31 84 TRP A N 1
ATOM 653 C CA . TRP A 1 84 ? -3.000 -8.963 -3.628 1.00 85.31 84 TRP A CA 1
ATOM 654 C C . TRP A 1 84 ? -1.985 -8.078 -4.352 1.00 85.31 84 TRP A C 1
ATOM 656 O O . TRP A 1 84 ? -2.315 -7.542 -5.410 1.00 85.31 84 TRP A O 1
ATOM 666 N N . VAL A 1 85 ? -0.734 -8.015 -3.886 1.00 88.56 85 VAL A N 1
ATOM 667 C CA . VAL A 1 85 ? 0.363 -7.347 -4.601 1.00 88.56 85 VAL A CA 1
ATOM 668 C C . VAL A 1 85 ? 0.586 -7.980 -5.966 1.00 88.56 85 VAL A C 1
ATOM 670 O O . VAL A 1 85 ? 0.625 -7.261 -6.959 1.00 88.56 85 VAL A O 1
ATOM 673 N N . GLN A 1 86 ? 0.630 -9.312 -6.061 1.00 89.00 86 GLN A N 1
ATOM 674 C CA . GLN A 1 86 ? 0.756 -9.993 -7.352 1.00 89.00 86 GLN A CA 1
ATOM 675 C C . GLN A 1 86 ? -0.358 -9.581 -8.330 1.00 89.00 86 GLN A C 1
ATOM 677 O O . GLN A 1 86 ? -0.107 -9.371 -9.516 1.00 89.00 86 GLN A O 1
ATOM 682 N N . SER A 1 87 ? -1.586 -9.427 -7.826 1.00 90.25 87 SER A N 1
ATOM 683 C CA . SER A 1 87 ? -2.740 -9.024 -8.636 1.00 90.25 87 SER A CA 1
ATOM 684 C C . SER A 1 87 ? -2.634 -7.569 -9.106 1.00 90.25 87 SER A C 1
ATOM 686 O O . SER A 1 87 ? -2.929 -7.279 -10.263 1.00 90.25 87 SER A O 1
ATOM 688 N N . VAL A 1 88 ? -2.164 -6.662 -8.244 1.00 89.75 88 VAL A N 1
ATOM 689 C CA . VAL A 1 88 ? -1.932 -5.247 -8.583 1.00 89.75 88 VAL A CA 1
ATOM 690 C C . VAL A 1 88 ? -0.751 -5.090 -9.547 1.00 89.75 88 VAL A C 1
ATOM 692 O O . VAL A 1 88 ? -0.832 -4.321 -10.502 1.00 89.75 88 VAL A O 1
ATOM 695 N N . CYS A 1 89 ? 0.334 -5.838 -9.355 1.00 90.69 89 CYS A N 1
ATOM 696 C CA . CYS A 1 89 ? 1.518 -5.785 -10.212 1.00 90.69 89 CYS A CA 1
ATOM 697 C C . CYS A 1 89 ? 1.283 -6.388 -11.605 1.00 90.69 89 CYS A C 1
ATOM 699 O O . CYS A 1 89 ? 1.996 -6.034 -12.540 1.00 90.69 89 CYS A O 1
ATOM 701 N N . ALA A 1 90 ? 0.257 -7.227 -11.774 1.00 92.12 90 ALA A N 1
ATOM 702 C CA . ALA A 1 90 ? -0.169 -7.734 -13.078 1.00 92.12 90 ALA A CA 1
ATOM 703 C C . ALA A 1 90 ? -0.978 -6.717 -13.911 1.00 92.12 90 ALA A C 1
ATOM 705 O O . ALA A 1 90 ? -1.231 -6.965 -15.089 1.00 92.12 90 ALA A O 1
ATOM 706 N N . LEU A 1 91 ? -1.397 -5.590 -13.323 1.00 92.44 91 LEU A N 1
ATOM 707 C CA . LEU A 1 91 ? -2.073 -4.517 -14.053 1.00 92.44 91 LEU A CA 1
ATOM 708 C C . LEU A 1 91 ? -1.119 -3.844 -15.047 1.00 92.44 91 LEU A C 1
ATOM 710 O O . LEU A 1 91 ? 0.079 -3.710 -14.785 1.00 92.44 91 LEU A O 1
ATOM 714 N N . GLU A 1 92 ? -1.672 -3.342 -16.153 1.00 94.25 92 GLU A N 1
ATOM 715 C CA . GLU A 1 92 ? -0.930 -2.444 -17.039 1.00 94.25 92 GLU A CA 1
ATOM 716 C C . GLU A 1 92 ? -0.443 -1.209 -16.274 1.00 94.25 92 GLU A C 1
ATOM 718 O O . GLU A 1 92 ? -1.120 -0.716 -15.369 1.00 94.25 92 GLU A O 1
ATOM 723 N N . GLU A 1 93 ? 0.733 -0.693 -16.633 1.00 90.44 93 GLU A N 1
ATOM 724 C CA . GLU A 1 93 ? 1.409 0.350 -15.856 1.00 90.44 93 GLU A CA 1
ATOM 725 C C . GLU A 1 93 ? 0.555 1.611 -15.675 1.00 90.44 93 GLU A C 1
ATOM 727 O O . GLU A 1 93 ? 0.478 2.141 -14.567 1.00 90.44 93 GLU A O 1
ATOM 732 N N . GLU A 1 94 ? -0.129 2.072 -16.725 1.00 90.94 94 GLU A N 1
ATOM 733 C CA . GLU A 1 94 ? -0.995 3.254 -16.647 1.00 90.94 94 GLU A CA 1
ATOM 734 C C . GLU A 1 94 ? -2.174 3.037 -15.688 1.00 90.94 94 GLU A C 1
ATOM 736 O O . GLU A 1 94 ? -2.517 3.919 -14.896 1.00 90.94 94 GLU A O 1
ATOM 741 N N . VAL A 1 95 ? -2.751 1.834 -15.707 1.00 92.62 95 VAL A N 1
ATOM 742 C CA . VAL A 1 95 ? -3.864 1.439 -14.838 1.00 92.62 95 VAL A CA 1
ATOM 743 C C . VAL A 1 95 ? -3.397 1.298 -13.391 1.00 92.62 95 VAL A C 1
ATOM 745 O O . VAL A 1 95 ? -4.057 1.781 -12.469 1.00 92.62 95 VAL A O 1
ATOM 748 N N . ARG A 1 96 ? -2.227 0.690 -13.179 1.00 91.31 96 ARG A N 1
ATOM 749 C CA . ARG A 1 96 ? -1.591 0.557 -11.865 1.00 91.31 96 ARG A CA 1
ATOM 750 C C . ARG A 1 96 ? -1.245 1.918 -11.265 1.00 91.31 96 ARG A C 1
ATOM 752 O O . ARG A 1 96 ? -1.479 2.143 -10.079 1.00 91.31 96 ARG A O 1
ATOM 759 N N . LYS A 1 97 ? -0.744 2.844 -12.084 1.00 90.12 97 LYS A N 1
ATOM 760 C CA . LYS A 1 97 ? -0.432 4.220 -11.684 1.00 90.12 97 LYS A CA 1
ATOM 761 C C . LYS A 1 97 ? -1.681 4.986 -11.252 1.00 90.12 97 LYS A C 1
ATOM 763 O O . LYS A 1 97 ? -1.662 5.623 -10.199 1.00 90.12 97 LYS A O 1
ATOM 768 N N . ASP A 1 98 ? -2.774 4.901 -12.012 1.00 90.75 98 ASP A N 1
ATOM 769 C CA . ASP A 1 98 ? -4.053 5.508 -11.614 1.00 90.75 98 ASP A CA 1
ATOM 770 C C . ASP A 1 98 ? -4.596 4.882 -10.318 1.00 90.75 98 ASP A C 1
ATOM 772 O O . ASP A 1 98 ? -4.928 5.603 -9.376 1.00 90.75 98 ASP A O 1
ATOM 776 N N . CYS A 1 99 ? -4.581 3.547 -10.224 1.00 89.81 99 CYS A N 1
ATOM 777 C CA . CYS A 1 99 ? -4.955 2.798 -9.021 1.00 89.81 99 CYS A CA 1
ATOM 778 C C . CYS A 1 99 ? -4.189 3.289 -7.781 1.00 89.81 99 CYS A C 1
ATOM 780 O O . CYS A 1 99 ? -4.812 3.649 -6.781 1.00 89.81 99 CYS A O 1
ATOM 782 N N . TYR A 1 100 ? -2.858 3.401 -7.866 1.00 87.56 100 TYR A N 1
ATOM 783 C CA . TYR A 1 100 ? -2.019 3.924 -6.787 1.00 87.56 100 TYR A CA 1
ATOM 784 C C . TYR A 1 100 ? -2.440 5.333 -6.351 1.00 87.56 100 TYR A C 1
ATOM 786 O O . TYR A 1 100 ? -2.613 5.588 -5.158 1.00 87.56 100 TYR A O 1
ATOM 794 N N . PHE A 1 101 ? -2.632 6.261 -7.295 1.00 86.56 101 PHE A N 1
ATOM 795 C CA . PHE A 1 101 ? -2.986 7.637 -6.945 1.00 86.56 101 PHE A CA 1
ATOM 796 C C . PHE A 1 101 ? -4.370 7.748 -6.304 1.00 86.56 101 PHE A C 1
ATOM 798 O O . PHE A 1 101 ? -4.534 8.515 -5.351 1.00 86.56 101 PHE A O 1
ATOM 805 N N . GLN A 1 102 ? -5.351 6.989 -6.796 1.00 87.19 102 GLN A N 1
ATOM 806 C CA . GLN A 1 102 ? -6.691 6.952 -6.209 1.00 87.19 102 GLN A CA 1
ATOM 807 C C . GLN A 1 102 ? -6.667 6.333 -4.812 1.00 87.19 102 GLN A C 1
ATOM 809 O O . GLN A 1 102 ? -7.255 6.901 -3.892 1.00 87.19 102 GLN A O 1
ATOM 814 N N . LEU A 1 103 ? -5.959 5.215 -4.642 1.00 85.94 103 LEU A N 1
ATOM 815 C CA . LEU A 1 103 ? 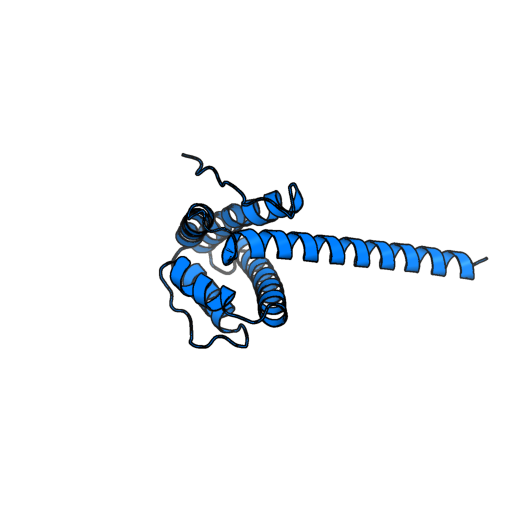-5.823 4.540 -3.356 1.00 85.94 103 LEU A CA 1
ATOM 816 C C . LEU A 1 103 ? -5.139 5.449 -2.336 1.00 85.94 103 LEU A C 1
ATOM 818 O O . LEU A 1 103 ? -5.693 5.696 -1.274 1.00 85.94 103 LEU A O 1
ATOM 822 N N . ASN A 1 104 ? -4.000 6.049 -2.692 1.00 81.94 104 ASN A N 1
ATOM 823 C CA . ASN A 1 104 ? -3.292 6.978 -1.815 1.00 81.94 104 ASN A CA 1
ATOM 824 C C . ASN A 1 104 ? -4.157 8.192 -1.432 1.00 81.94 104 ASN A C 1
ATOM 826 O O . ASN A 1 104 ? -4.154 8.607 -0.275 1.00 81.94 104 ASN A O 1
ATOM 830 N N . LYS A 1 105 ? -4.934 8.748 -2.374 1.00 82.88 105 LYS A N 1
ATOM 831 C CA . LYS A 1 105 ? -5.884 9.830 -2.074 1.00 82.88 105 LYS A CA 1
ATOM 832 C C . LYS A 1 105 ? -6.925 9.384 -1.039 1.00 82.88 105 LYS A C 1
ATOM 834 O O . LYS A 1 105 ? -7.132 10.083 -0.052 1.00 82.88 105 LYS A O 1
ATOM 839 N N . ARG A 1 106 ? -7.553 8.224 -1.244 1.00 83.31 106 ARG A N 1
ATOM 840 C CA . ARG A 1 106 ? -8.601 7.706 -0.350 1.00 83.31 106 ARG A CA 1
ATOM 841 C C . ARG A 1 106 ? -8.054 7.304 1.013 1.00 83.31 106 ARG A C 1
ATOM 843 O O . ARG A 1 106 ? -8.708 7.575 2.006 1.00 83.31 106 ARG A O 1
ATOM 850 N N . SER A 1 107 ? -6.841 6.758 1.085 1.00 79.50 107 SER A N 1
ATOM 851 C CA . SER A 1 107 ? -6.171 6.467 2.359 1.00 79.50 107 SER A CA 1
ATOM 852 C C . SER A 1 107 ? -5.902 7.729 3.169 1.00 79.50 107 SER A C 1
ATOM 854 O O . SER A 1 107 ? -6.058 7.718 4.385 1.00 79.50 107 SER A O 1
ATOM 856 N N . GLN A 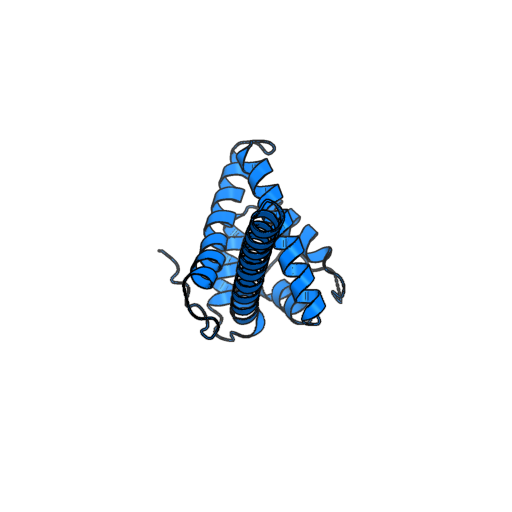1 108 ? -5.550 8.840 2.516 1.00 77.38 108 GLN A N 1
ATOM 857 C CA . GLN A 1 108 ? -5.404 10.125 3.204 1.00 77.38 108 GLN A CA 1
ATOM 858 C C . GLN A 1 108 ? -6.744 10.661 3.719 1.00 77.38 108 GLN A C 1
ATOM 860 O O . GLN A 1 108 ? -6.804 11.158 4.841 1.00 77.38 108 GLN A O 1
ATOM 865 N N . GLU A 1 109 ? -7.812 10.552 2.924 1.00 82.50 109 GLU A N 1
ATOM 866 C CA . GLU A 1 109 ? -9.169 10.926 3.347 1.00 82.50 109 GLU A CA 1
ATOM 867 C C . GLU A 1 109 ? -9.639 10.060 4.528 1.00 82.50 109 GLU A C 1
ATOM 869 O O . GLU A 1 109 ? -10.175 10.577 5.505 1.00 82.50 109 GLU A O 1
ATOM 874 N N . GLU A 1 110 ? -9.385 8.755 4.481 1.00 78.31 110 GLU A N 1
ATOM 875 C CA . GLU A 1 110 ? -9.770 7.812 5.531 1.00 78.31 110 GLU A CA 1
ATOM 876 C C . GLU A 1 110 ? -8.995 8.044 6.833 1.00 78.31 110 GLU A C 1
ATOM 878 O O . GLU A 1 110 ? -9.583 8.086 7.914 1.00 78.31 110 GLU A O 1
ATOM 883 N N . TYR A 1 111 ? -7.690 8.310 6.731 1.00 75.44 111 TYR A N 1
ATOM 884 C CA . TYR A 1 111 ? -6.873 8.730 7.866 1.00 75.44 111 TYR A CA 1
ATOM 885 C C . TYR A 1 111 ? -7.400 10.020 8.507 1.00 75.44 111 TYR A C 1
ATOM 887 O O . TYR A 1 111 ? -7.415 10.138 9.732 1.00 75.44 111 TYR A O 1
ATOM 895 N N . GLN A 1 112 ? -7.860 10.991 7.709 1.00 78.88 112 GLN A N 1
ATOM 896 C CA . GLN A 1 112 ? -8.449 12.222 8.244 1.00 78.88 112 GLN A CA 1
ATOM 897 C C . GLN A 1 112 ? -9.725 11.935 9.041 1.00 78.88 112 GLN A C 1
ATOM 899 O O . GLN A 1 112 ? -9.847 12.434 10.159 1.00 78.88 112 GLN A O 1
ATOM 904 N N . LYS A 1 113 ? -10.628 11.090 8.529 1.00 78.81 113 LYS A N 1
ATOM 905 C CA . LYS A 1 113 ? -11.834 10.668 9.267 1.00 78.81 113 LYS A CA 1
ATOM 906 C C . LYS A 1 113 ? -11.483 9.974 10.582 1.00 78.81 113 LYS A C 1
ATOM 908 O O . LYS A 1 113 ? -12.027 10.311 11.634 1.00 78.81 113 LYS A O 1
ATOM 913 N N . ALA A 1 114 ? -10.522 9.048 10.541 1.00 72.12 114 ALA A N 1
ATOM 914 C CA . ALA A 1 114 ? -10.037 8.351 11.728 1.00 72.12 114 ALA A CA 1
ATOM 915 C C . ALA A 1 114 ? -9.437 9.329 12.752 1.00 72.12 114 ALA A C 1
ATOM 917 O O . ALA A 1 114 ? -9.788 9.291 13.931 1.00 72.12 114 ALA A O 1
ATOM 918 N N . SER A 1 115 ? -8.603 10.271 12.305 1.00 71.19 115 SER A N 1
ATOM 919 C CA . SER A 1 115 ? -7.992 11.296 13.159 1.00 71.19 115 SER A CA 1
ATOM 920 C C . SER A 1 115 ? -9.029 12.227 13.801 1.00 71.19 115 SER A C 1
ATOM 922 O O . SER A 1 115 ? -8.912 12.557 14.988 1.00 71.19 115 SER A O 1
ATOM 924 N N . ASN A 1 116 ? -10.092 12.557 13.060 1.00 80.31 116 ASN A N 1
ATOM 925 C CA . ASN A 1 116 ? -11.243 13.330 13.531 1.00 80.31 116 ASN A CA 1
ATOM 926 C C . ASN A 1 116 ? -12.151 12.554 14.504 1.00 80.31 116 ASN A C 1
ATOM 928 O O . ASN A 1 116 ? -13.072 13.137 15.071 1.00 80.31 116 ASN A O 1
ATOM 932 N N . GLY A 1 117 ? -11.880 11.266 14.740 1.00 73.81 117 GLY A N 1
ATOM 933 C CA . GLY A 1 117 ? -12.596 10.441 15.711 1.00 73.81 117 GLY A CA 1
ATOM 934 C C . GLY A 1 117 ? -13.900 9.836 15.193 1.00 73.81 117 GLY A C 1
ATOM 935 O O . GLY A 1 117 ? -14.678 9.335 16.001 1.00 73.81 117 GLY A O 1
ATOM 936 N N . GLU A 1 118 ? -14.137 9.833 13.877 1.00 80.56 118 GLU A N 1
ATOM 937 C CA . GLU A 1 118 ? -15.376 9.304 13.275 1.00 80.56 118 GLU A CA 1
ATOM 938 C C . GLU A 1 118 ? -15.585 7.802 13.535 1.00 80.56 118 GLU A C 1
ATOM 940 O O . GLU A 1 118 ? -16.718 7.328 13.549 1.00 80.56 118 GLU A O 1
ATOM 945 N N . TYR A 1 119 ? -14.504 7.064 13.803 1.00 69.50 119 TYR A N 1
ATOM 946 C CA . TYR A 1 119 ? -14.523 5.623 14.070 1.00 69.50 119 TYR A CA 1
ATOM 947 C C . TYR A 1 119 ? -14.320 5.260 15.551 1.00 69.50 119 TYR A C 1
ATOM 949 O O . TYR A 1 119 ? -14.178 4.091 15.895 1.00 69.50 119 TYR A O 1
ATOM 957 N N . GLY A 1 120 ? -14.296 6.246 16.451 1.00 74.62 120 GLY A N 1
ATOM 958 C CA . GLY A 1 120 ? -13.924 6.021 17.848 1.00 74.62 120 GLY A CA 1
ATOM 959 C C . GLY A 1 120 ? -12.413 5.792 18.054 1.00 74.62 120 GLY A C 1
ATOM 960 O O . GLY A 1 120 ? -11.637 5.766 17.096 1.00 74.62 120 GLY A O 1
ATOM 961 N N . PRO A 1 121 ? -11.963 5.685 19.318 1.00 70.88 121 PRO A N 1
ATOM 962 C CA . PRO A 1 121 ? -10.541 5.733 19.672 1.00 70.88 121 PRO A CA 1
ATOM 963 C C . PRO A 1 121 ? -9.736 4.509 19.206 1.00 70.88 121 PRO A C 1
ATOM 965 O O . PRO A 1 121 ? -8.621 4.667 18.727 1.00 70.88 121 PRO A O 1
ATOM 968 N N . GLU A 1 122 ? -10.305 3.304 19.266 1.00 70.50 122 GLU A N 1
ATOM 969 C CA . GLU A 1 122 ? -9.595 2.066 18.906 1.00 70.50 122 GLU A CA 1
ATOM 970 C C . GLU A 1 122 ? -9.209 2.020 17.417 1.00 70.50 122 GLU A C 1
ATOM 972 O O . GLU A 1 122 ? -8.066 1.734 17.057 1.00 70.50 122 GLU A O 1
ATOM 977 N N . ILE A 1 123 ? -10.150 2.367 16.535 1.00 68.44 123 ILE A N 1
ATOM 978 C CA . ILE A 1 123 ? -9.919 2.388 15.085 1.00 68.44 123 ILE A CA 1
ATOM 979 C C . ILE A 1 123 ? -9.007 3.554 14.703 1.00 68.44 123 ILE A C 1
ATOM 981 O O . ILE A 1 123 ? -8.195 3.424 13.785 1.00 68.44 123 ILE A O 1
ATOM 985 N N . LYS A 1 124 ? -9.096 4.682 15.418 1.00 71.00 124 LYS A N 1
ATOM 986 C CA . LYS A 1 124 ? -8.185 5.813 15.243 1.00 71.00 124 LYS A CA 1
ATOM 987 C C . LYS A 1 124 ? -6.732 5.406 15.487 1.00 71.00 124 LYS A C 1
ATOM 989 O O . LYS A 1 124 ? -5.892 5.684 14.633 1.00 71.00 124 LYS A O 1
ATOM 994 N N . ASP A 1 125 ? -6.452 4.719 16.592 1.00 73.69 125 ASP A N 1
ATOM 995 C CA . A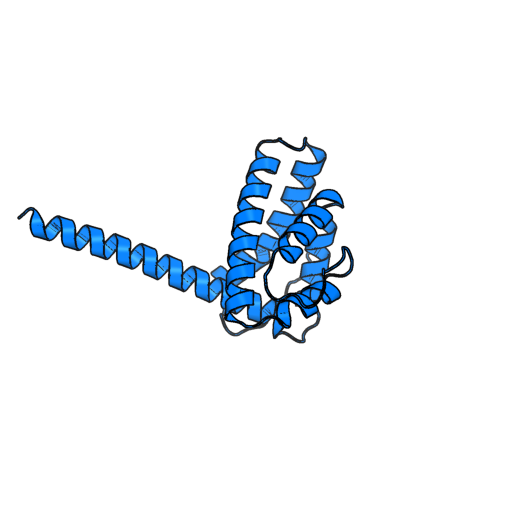SP A 1 125 ? -5.089 4.323 16.954 1.00 73.69 125 ASP A CA 1
ATOM 996 C C . ASP A 1 125 ? -4.522 3.301 15.956 1.00 73.69 125 ASP A C 1
ATOM 998 O O . ASP A 1 125 ? -3.401 3.457 15.474 1.00 73.69 125 ASP A O 1
ATOM 1002 N N . LYS A 1 126 ? -5.328 2.318 15.536 1.00 73.19 126 LYS A N 1
ATOM 1003 C CA . LYS A 1 126 ? -4.911 1.312 14.543 1.00 73.19 126 LYS A CA 1
ATOM 1004 C C . LYS A 1 126 ? -4.712 1.880 13.138 1.00 73.19 126 LYS A C 1
ATOM 1006 O O . LYS A 1 126 ? -3.733 1.558 12.463 1.00 73.19 126 LYS A O 1
ATOM 1011 N N . SER A 1 127 ? -5.591 2.787 12.715 1.00 69.19 127 SER A N 1
ATOM 1012 C CA . SER A 1 127 ? -5.432 3.521 11.452 1.00 69.19 127 SER A CA 1
ATOM 1013 C C . SER A 1 127 ? -4.169 4.378 11.465 1.00 69.19 127 SER A C 1
ATOM 1015 O O . SER A 1 127 ? -3.470 4.464 10.454 1.00 69.19 127 SER A O 1
ATOM 1017 N N . TYR A 1 128 ? -3.866 5.006 12.606 1.00 70.88 128 TYR A N 1
ATOM 1018 C CA . TYR A 1 128 ? -2.656 5.795 12.795 1.00 70.88 128 TYR A CA 1
ATOM 1019 C C . TYR A 1 128 ? -1.398 4.924 12.721 1.00 70.88 128 TYR A C 1
ATOM 1021 O O . TYR A 1 128 ? -0.506 5.237 11.938 1.00 70.88 128 TYR A O 1
ATOM 1029 N N . GLU A 1 129 ? -1.346 3.803 13.447 1.00 73.62 129 GLU A N 1
ATOM 1030 C CA . GLU A 1 129 ? -0.209 2.869 13.424 1.00 73.62 129 GLU A CA 1
ATOM 1031 C C . GLU A 1 129 ? 0.105 2.368 12.006 1.00 73.62 129 GLU A C 1
ATOM 1033 O O . GLU A 1 129 ? 1.260 2.406 11.576 1.00 73.62 129 GLU A O 1
ATOM 1038 N N . ALA A 1 130 ? -0.911 1.944 11.250 1.00 71.06 130 ALA A N 1
ATOM 1039 C CA . ALA A 1 130 ? -0.716 1.479 9.878 1.00 71.06 130 ALA A CA 1
ATOM 1040 C C . ALA A 1 130 ? -0.328 2.606 8.914 1.00 71.06 130 ALA A C 1
ATOM 1042 O O . ALA A 1 130 ? 0.550 2.425 8.068 1.00 71.06 130 ALA A O 1
ATOM 1043 N N . THR A 1 131 ? -0.950 3.781 9.052 1.00 69.00 131 THR A N 1
ATOM 1044 C CA . THR A 1 131 ? -0.644 4.937 8.200 1.00 69.00 131 THR A CA 1
ATOM 1045 C C . THR A 1 131 ? 0.772 5.435 8.438 1.00 69.00 131 THR A C 1
ATOM 1047 O O . THR A 1 131 ? 1.468 5.716 7.467 1.00 69.00 131 THR A O 1
ATOM 1050 N N . GLU A 1 132 ? 1.223 5.513 9.692 1.00 71.94 132 GLU A N 1
ATOM 1051 C CA . GLU A 1 132 ? 2.596 5.899 10.031 1.00 71.94 132 GLU A CA 1
ATOM 1052 C C . GLU A 1 132 ? 3.616 4.855 9.557 1.00 71.94 132 GLU A C 1
ATOM 1054 O O . GLU A 1 132 ? 4.654 5.225 9.010 1.00 71.94 132 GLU A O 1
ATOM 1059 N N . CYS A 1 133 ? 3.291 3.561 9.651 1.00 75.94 133 CYS A N 1
ATOM 1060 C CA . CYS A 1 133 ? 4.131 2.491 9.109 1.00 75.94 133 CYS A CA 1
ATOM 1061 C C . CYS A 1 133 ? 4.309 2.621 7.584 1.00 75.94 133 CYS A C 1
ATOM 1063 O O . CYS A 1 133 ? 5.429 2.686 7.079 1.00 75.94 133 CYS A O 1
ATOM 1065 N N . LEU A 1 134 ? 3.211 2.779 6.834 1.00 70.69 134 LEU A N 1
ATOM 1066 C CA . LEU A 1 134 ? 3.260 2.974 5.377 1.00 70.69 134 LEU A CA 1
ATOM 1067 C C . LEU A 1 134 ? 3.851 4.333 4.972 1.00 70.69 134 LEU A C 1
ATOM 1069 O O . LEU A 1 134 ? 4.423 4.475 3.886 1.00 70.69 134 LEU A O 1
ATOM 1073 N N . ARG A 1 135 ? 3.754 5.342 5.844 1.00 68.62 135 ARG A N 1
ATOM 1074 C CA . ARG A 1 135 ? 4.374 6.656 5.645 1.00 68.62 135 ARG A CA 1
ATOM 1075 C C . ARG A 1 135 ? 5.882 6.565 5.532 1.00 68.62 135 ARG A C 1
ATOM 1077 O O . ARG A 1 135 ? 6.447 7.379 4.808 1.00 68.62 135 ARG A O 1
ATOM 1084 N N . GLN A 1 136 ? 6.515 5.589 6.179 1.00 69.88 136 GLN A N 1
ATOM 1085 C CA . GLN A 1 136 ? 7.948 5.358 6.042 1.00 69.88 136 GLN A CA 1
ATOM 1086 C C . GLN A 1 136 ? 8.325 5.046 4.587 1.00 69.88 136 GLN A C 1
ATOM 1088 O O . GLN A 1 136 ? 9.280 5.627 4.087 1.00 69.88 136 GLN A O 1
ATOM 1093 N N . VAL A 1 137 ? 7.529 4.248 3.862 1.00 69.44 137 VAL A N 1
ATOM 1094 C CA . VAL A 1 137 ? 7.746 3.980 2.423 1.00 69.44 137 VAL A CA 1
ATOM 1095 C C . VAL A 1 137 ? 7.672 5.265 1.613 1.00 69.44 137 VAL A C 1
ATOM 1097 O O . VAL A 1 137 ? 8.544 5.560 0.802 1.00 69.44 137 VAL A O 1
ATOM 1100 N N . ILE A 1 138 ? 6.620 6.056 1.843 1.00 70.56 138 ILE A N 1
ATOM 1101 C CA . ILE A 1 138 ? 6.411 7.314 1.123 1.00 70.56 138 ILE A CA 1
ATOM 1102 C C . ILE A 1 138 ? 7.537 8.300 1.446 1.00 70.56 138 ILE A C 1
ATOM 1104 O O . ILE A 1 138 ? 8.002 8.997 0.549 1.00 70.56 138 ILE A O 1
ATOM 1108 N N . TYR A 1 139 ? 7.975 8.367 2.702 1.00 71.62 139 TYR A N 1
ATOM 1109 C CA . TYR A 1 139 ? 9.064 9.228 3.146 1.00 71.62 139 TYR A CA 1
ATOM 1110 C C . TYR A 1 139 ? 10.401 8.810 2.530 1.00 71.62 139 TYR A C 1
ATOM 1112 O O . TYR A 1 139 ? 11.075 9.652 1.945 1.00 71.62 139 TYR A O 1
ATOM 1120 N N . GLU A 1 140 ? 10.756 7.526 2.571 1.00 73.62 140 GLU A N 1
ATOM 1121 C CA . GLU A 1 140 ? 11.974 7.006 1.939 1.00 73.62 140 GLU A CA 1
ATOM 1122 C C . GLU A 1 140 ? 11.958 7.262 0.426 1.00 73.62 140 GLU A C 1
ATOM 1124 O O . GLU A 1 140 ? 12.895 7.855 -0.102 1.00 73.62 140 GLU A O 1
ATOM 1129 N N . CYS A 1 141 ? 10.839 6.986 -0.254 1.00 73.94 141 CYS A N 1
ATOM 1130 C CA . CYS A 1 141 ? 10.665 7.312 -1.672 1.00 73.94 141 CYS A CA 1
ATOM 1131 C C . CYS A 1 141 ? 10.682 8.820 -1.983 1.00 73.94 141 CYS A C 1
ATOM 1133 O O . CYS A 1 141 ? 10.912 9.216 -3.124 1.00 73.94 141 CYS A O 1
ATOM 1135 N N . GLN A 1 142 ? 10.412 9.685 -1.001 1.00 71.19 142 GLN A N 1
ATOM 1136 C CA . GLN A 1 142 ? 10.557 11.137 -1.145 1.00 71.19 142 GLN A CA 1
ATOM 1137 C C . GLN A 1 142 ? 11.986 11.623 -0.879 1.00 71.19 142 GLN A C 1
ATOM 1139 O O . GLN A 1 142 ? 12.338 12.703 -1.357 1.00 71.19 142 GLN A O 1
ATOM 1144 N N . MET A 1 143 ? 12.771 10.877 -0.097 1.00 68.50 143 MET A N 1
ATOM 1145 C CA . MET A 1 143 ? 14.083 11.283 0.411 1.00 68.50 143 MET A CA 1
ATOM 1146 C C . MET A 1 143 ? 15.255 10.633 -0.337 1.00 68.50 143 MET A C 1
ATOM 1148 O O . MET A 1 143 ? 16.340 11.218 -0.352 1.00 68.50 143 MET A O 1
ATOM 1152 N N . LYS A 1 144 ? 15.077 9.450 -0.944 1.00 58.56 144 LYS A N 1
ATOM 1153 C CA . LYS A 1 144 ? 16.164 8.649 -1.528 1.00 58.56 144 LYS A CA 1
ATOM 1154 C C . LYS A 1 144 ? 15.757 7.839 -2.774 1.00 58.56 144 LYS A C 1
ATOM 1156 O O . LYS A 1 144 ? 14.689 7.250 -2.826 1.00 58.56 144 LYS A O 1
ATOM 1161 N N . HIS A 1 145 ? 16.689 7.832 -3.735 1.00 53.72 145 HIS A N 1
ATOM 1162 C CA . HIS A 1 145 ? 16.941 6.897 -4.848 1.00 53.72 145 HIS A CA 1
ATOM 1163 C C . HIS A 1 145 ? 15.729 6.279 -5.573 1.00 53.72 145 HIS A C 1
ATOM 1165 O O . HIS A 1 145 ? 15.206 5.247 -5.171 1.00 53.72 145 HIS A O 1
ATOM 1171 N N . GLU A 1 146 ? 15.390 6.838 -6.745 1.00 54.28 146 GLU A N 1
ATOM 1172 C CA . GLU A 1 146 ? 14.437 6.257 -7.715 1.00 54.28 146 GLU A CA 1
ATOM 1173 C C . GLU A 1 146 ? 14.827 4.827 -8.163 1.00 54.28 146 GLU A C 1
ATOM 1175 O O . GLU A 1 146 ? 13.989 4.087 -8.684 1.00 54.28 146 GLU A O 1
ATOM 1180 N N . ASP A 1 147 ? 16.082 4.420 -7.919 1.00 56.06 147 ASP A N 1
ATOM 1181 C CA . ASP A 1 147 ? 16.694 3.238 -8.515 1.00 56.06 147 ASP A CA 1
ATOM 1182 C C . ASP A 1 147 ? 17.047 2.079 -7.568 1.00 56.06 147 ASP A C 1
ATOM 1184 O O . ASP A 1 147 ? 17.397 1.008 -8.069 1.00 56.06 147 ASP A O 1
ATOM 1188 N N . ASP A 1 148 ? 16.878 2.207 -6.253 1.00 66.44 148 ASP A N 1
ATOM 1189 C CA . ASP A 1 148 ? 17.243 1.136 -5.313 1.00 66.44 148 ASP A CA 1
ATOM 1190 C C . ASP A 1 148 ? 16.010 0.481 -4.676 1.00 66.44 148 ASP A C 1
ATOM 1192 O O . ASP A 1 148 ? 14.997 1.132 -4.412 1.00 66.44 148 ASP A O 1
ATOM 1196 N N . CYS A 1 149 ? 16.096 -0.828 -4.422 1.00 72.00 149 CYS A N 1
ATOM 1197 C CA . CYS A 1 149 ? 15.147 -1.509 -3.543 1.00 72.00 149 CYS A CA 1
ATOM 1198 C C . CYS A 1 149 ? 15.387 -1.034 -2.108 1.00 72.00 149 CYS A C 1
ATOM 1200 O O . CYS A 1 149 ? 16.507 -1.109 -1.596 1.00 72.00 149 CYS A O 1
ATOM 1202 N N . LEU A 1 150 ? 14.346 -0.491 -1.481 1.00 71.56 150 LEU A N 1
ATOM 1203 C CA . LEU A 1 150 ? 14.386 0.015 -0.121 1.00 71.56 150 LEU A CA 1
ATOM 1204 C C . LEU A 1 150 ? 14.508 -1.167 0.835 1.00 71.56 150 LEU A C 1
ATOM 1206 O O . LEU A 1 150 ? 13.637 -2.027 0.919 1.00 71.56 150 LEU A O 1
ATOM 1210 N N . ILE A 1 151 ? 15.596 -1.177 1.598 1.00 67.44 151 ILE A N 1
ATOM 1211 C CA . ILE A 1 151 ? 15.779 -2.128 2.687 1.00 67.44 151 ILE A CA 1
ATOM 1212 C C . ILE A 1 151 ? 15.124 -1.524 3.924 1.00 67.44 151 ILE A C 1
ATOM 1214 O O . ILE A 1 151 ? 15.699 -0.652 4.584 1.00 67.44 151 ILE A O 1
ATOM 1218 N N . TYR A 1 152 ? 13.922 -1.989 4.246 1.00 67.25 152 TYR A N 1
ATOM 1219 C CA . TYR A 1 152 ? 13.279 -1.644 5.505 1.00 67.25 152 TYR A CA 1
ATOM 1220 C C . TYR A 1 152 ? 13.954 -2.430 6.624 1.00 67.25 152 TYR A C 1
ATOM 1222 O O . TYR A 1 152 ? 14.004 -3.657 6.605 1.00 67.25 152 TYR A O 1
ATOM 1230 N N . LYS A 1 153 ? 14.511 -1.723 7.607 1.00 54.97 153 LYS A N 1
ATOM 1231 C CA . LYS A 1 153 ? 14.870 -2.362 8.870 1.00 54.97 153 LYS A CA 1
ATOM 1232 C C . LYS A 1 153 ? 13.591 -2.459 9.683 1.00 54.97 153 LYS A C 1
ATOM 1234 O O . LYS A 1 153 ? 13.040 -1.420 10.045 1.00 54.97 153 LYS A O 1
ATOM 1239 N N . SER A 1 154 ? 13.141 -3.675 9.965 1.00 44.88 154 SER A N 1
ATOM 1240 C CA . SER A 1 154 ? 12.175 -3.914 11.030 1.00 44.88 154 SER A CA 1
ATOM 1241 C C . SER A 1 154 ? 12.758 -3.295 12.303 1.00 44.88 154 SER A C 1
ATOM 1243 O O . SER A 1 154 ? 13.859 -3.648 12.735 1.00 44.88 154 SER A O 1
ATOM 1245 N N . ASN A 1 155 ? 12.093 -2.269 12.839 1.00 37.91 155 ASN A N 1
ATOM 1246 C CA . ASN A 1 155 ? 12.458 -1.758 14.155 1.00 37.91 155 ASN A CA 1
ATOM 1247 C C . ASN A 1 155 ? 12.058 -2.845 15.166 1.00 37.91 155 ASN A C 1
ATOM 1249 O O . ASN A 1 155 ? 10.885 -3.228 15.154 1.00 37.91 155 ASN A O 1
ATOM 1253 N N . PRO A 1 156 ? 13.005 -3.370 15.964 1.00 35.97 156 PRO A N 1
ATOM 1254 C CA . PRO A 1 156 ? 12.711 -4.373 16.983 1.00 35.97 156 PRO A CA 1
ATOM 1255 C C . PRO A 1 156 ? 11.748 -3.850 18.054 1.00 35.97 156 PRO A C 1
ATOM 1257 O O . PRO A 1 156 ? 11.754 -2.623 18.319 1.00 35.97 156 PRO A O 1
#

Radius of gyration: 17.91 Å; chains: 1; bounding box: 33×59×38 Å

Sequence (156 aa):
MARFVIVLLLACLASLSMGQRKRREGVYNCYNKNLCNCNDGNSIEFWQECFDKAGPQIQEWYIGEVNKCKGLSKPVQNGPVASWVQSVCALEEEVRKDCYFQLNKRSQEEYQKASNGEYGPEIKDKSYEATECLRQVIYECQMKHEDDCLIYKSNP

Secondary structure (DSSP, 8-state):
-HHHHHHHHHHHHHHHHHHHHHHHHHHHHHHHIIIII--SSHHHHHHHHHHHHTHHHHHHHHHHHHTTSTT-SSPPPSS-HHHHHHHHHTS-HHHHHHHHHHHHHHHHHHHHHHHTTTTHHHHHHHHHHHHHHHHHHHHHHHHS-TTS--------

Foldseek 3Di:
DVVVVVVVVVVVVVVVVVVVVVLLVLLVLLVLCQLQVDPPCQSQVLLQVLLVLQPDVVLVVLLVLLQPQPPQPDRDDRDRSNRSSVSLNPDDPVSSSVSVVSSVVVLVVVLVCLCVQVPHDVNSSSSVSSVVSVVVSSVCSSVDDSPDRDRDDDDD

Organism: NCBI:txid931172